Protein AF-A0A7S1MEN0-F1 (afdb_monomer_lite)

Structure (mmCIF, N/CA/C/O backbone):
data_AF-A0A7S1MEN0-F1
#
_entry.id   AF-A0A7S1MEN0-F1
#
loop_
_atom_site.group_PDB
_atom_site.id
_atom_site.type_symbol
_atom_site.label_atom_id
_atom_site.label_alt_id
_atom_site.label_comp_id
_atom_site.label_asym_id
_atom_site.label_entity_id
_atom_site.label_seq_id
_atom_site.pdbx_PDB_ins_code
_atom_site.Cartn_x
_atom_site.Cartn_y
_atom_site.Cartn_z
_atom_site.occupancy
_atom_site.B_iso_or_equiv
_atom_site.auth_seq_id
_atom_site.auth_comp_id
_atom_site.auth_asym_id
_atom_site.auth_atom_id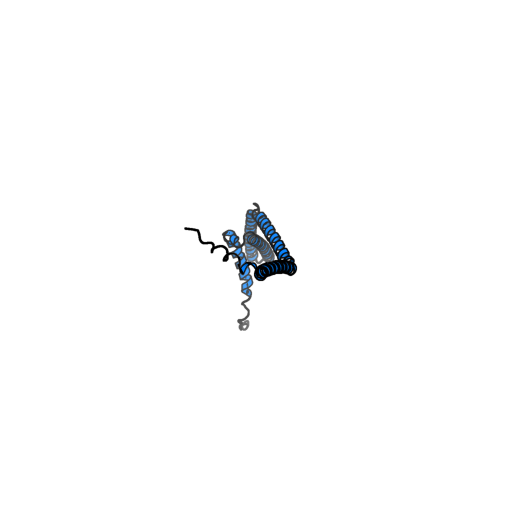
_atom_site.pdbx_PDB_model_num
ATOM 1 N N . VAL A 1 1 ? 89.364 -1.781 -84.993 1.00 54.41 1 VAL A N 1
ATOM 2 C CA . VAL A 1 1 ? 89.312 -2.650 -83.792 1.00 54.41 1 VAL A CA 1
ATOM 3 C C . VAL A 1 1 ? 88.007 -3.433 -83.855 1.00 54.41 1 VAL A C 1
ATOM 5 O O . VAL A 1 1 ? 86.978 -2.770 -83.907 1.00 54.41 1 VAL A O 1
ATOM 8 N N . PRO A 1 2 ? 88.000 -4.775 -83.974 1.00 53.44 2 PRO A N 1
ATOM 9 C CA . PRO A 1 2 ? 86.746 -5.523 -84.043 1.00 53.44 2 PRO A CA 1
ATOM 10 C C . PRO A 1 2 ? 86.155 -5.712 -82.631 1.00 53.44 2 PRO A C 1
ATOM 12 O O . PRO A 1 2 ? 86.925 -5.816 -81.672 1.00 53.44 2 PRO A O 1
ATOM 15 N N . PRO A 1 3 ? 84.820 -5.756 -82.469 1.00 59.66 3 PRO A N 1
ATOM 16 C CA . PRO A 1 3 ? 84.204 -6.007 -81.171 1.00 59.66 3 PRO A CA 1
ATOM 17 C C . PRO A 1 3 ? 84.256 -7.502 -80.802 1.00 59.66 3 PRO A C 1
ATOM 19 O O . PRO A 1 3 ? 83.999 -8.374 -81.635 1.00 59.66 3 PRO A O 1
ATOM 22 N N . ARG A 1 4 ? 84.617 -7.766 -79.536 1.00 57.66 4 ARG A N 1
ATOM 23 C CA . ARG A 1 4 ? 84.679 -9.087 -78.879 1.00 57.66 4 ARG A CA 1
ATOM 24 C C . ARG A 1 4 ? 83.305 -9.758 -78.824 1.00 57.66 4 ARG A C 1
ATOM 26 O O . ARG A 1 4 ? 82.300 -9.096 -78.581 1.00 57.66 4 ARG A O 1
ATOM 33 N N . ARG A 1 5 ? 83.295 -11.077 -79.018 1.00 59.34 5 ARG A N 1
ATOM 34 C CA . ARG A 1 5 ? 82.136 -11.946 -79.267 1.00 59.34 5 ARG A CA 1
ATOM 35 C C . ARG A 1 5 ? 81.978 -12.935 -78.102 1.00 59.34 5 ARG A C 1
ATOM 37 O O . ARG A 1 5 ? 81.877 -14.138 -78.313 1.00 59.34 5 ARG A O 1
ATOM 44 N N . ASP A 1 6 ? 82.012 -12.416 -76.873 1.00 59.91 6 ASP A N 1
ATOM 45 C CA . ASP A 1 6 ? 82.232 -13.241 -75.671 1.00 59.91 6 ASP A CA 1
ATOM 46 C C . ASP A 1 6 ? 81.042 -13.180 -74.685 1.00 59.91 6 ASP A C 1
ATOM 48 O O . ASP A 1 6 ? 81.043 -13.851 -73.657 1.00 59.91 6 ASP A O 1
ATOM 52 N N . SER A 1 7 ? 80.000 -12.391 -74.976 1.00 59.16 7 SER A N 1
ATOM 53 C CA . SER A 1 7 ? 78.890 -12.110 -74.049 1.00 59.16 7 SER A CA 1
ATOM 54 C C . SER A 1 7 ? 77.647 -12.999 -74.209 1.00 59.16 7 SER A C 1
ATOM 56 O O . SER A 1 7 ? 76.730 -12.892 -73.396 1.00 59.16 7 SER A O 1
ATOM 58 N N . GLU A 1 8 ? 77.594 -13.892 -75.204 1.00 58.34 8 GLU A N 1
ATOM 59 C CA . GLU A 1 8 ? 76.401 -14.726 -75.451 1.00 58.34 8 GLU A CA 1
ATOM 60 C C . GLU A 1 8 ? 76.443 -16.108 -74.783 1.00 58.34 8 GLU A C 1
ATOM 62 O O . GLU A 1 8 ? 75.394 -16.660 -74.462 1.00 58.34 8 GLU A O 1
ATOM 67 N N . LEU A 1 9 ? 77.625 -16.649 -74.470 1.00 58.12 9 LEU A N 1
ATOM 68 C CA . LEU A 1 9 ? 77.730 -17.995 -73.887 1.00 58.12 9 LEU A CA 1
ATOM 69 C C . LEU A 1 9 ? 77.331 -18.073 -72.404 1.00 58.12 9 LEU A C 1
ATOM 71 O O . LEU A 1 9 ? 76.999 -19.152 -71.923 1.00 58.12 9 LEU A O 1
ATOM 75 N N . HIS A 1 10 ? 77.285 -16.947 -71.686 1.00 56.03 10 HIS A N 1
ATOM 76 C CA . HIS A 1 10 ? 76.935 -16.929 -70.259 1.00 56.03 10 HIS A CA 1
ATOM 77 C C . HIS A 1 10 ? 75.431 -16.792 -69.965 1.00 56.03 10 HIS A C 1
ATOM 79 O O . HIS A 1 10 ? 75.038 -16.898 -68.807 1.00 56.03 10 HIS A O 1
ATOM 85 N N . ARG A 1 11 ? 74.579 -16.577 -70.982 1.00 58.41 11 ARG A N 1
ATOM 86 C CA . ARG A 1 11 ? 73.113 -16.483 -70.809 1.00 58.41 11 ARG A CA 1
ATOM 87 C C . ARG A 1 11 ? 72.365 -17.803 -70.997 1.00 58.41 11 ARG A C 1
ATOM 89 O O . ARG A 1 11 ? 71.154 -17.829 -70.821 1.00 58.41 11 ARG A O 1
ATOM 96 N N . MET A 1 12 ? 73.049 -18.883 -71.372 1.00 60.62 12 MET A N 1
ATOM 97 C CA . MET A 1 12 ? 72.378 -20.118 -71.797 1.00 60.62 12 MET A CA 1
ATOM 98 C C . MET A 1 12 ? 72.186 -21.156 -70.681 1.00 60.62 12 MET A C 1
ATOM 100 O O . MET A 1 12 ? 71.641 -22.225 -70.938 1.00 60.62 12 MET A O 1
ATOM 104 N N . TRP A 1 13 ? 72.608 -20.864 -69.448 1.00 67.75 13 TRP A N 1
ATOM 105 C CA . TRP A 1 13 ? 72.485 -21.801 -68.331 1.00 67.75 13 TRP A CA 1
ATOM 106 C C . TRP A 1 13 ? 71.988 -21.084 -67.072 1.00 67.75 13 TRP A C 1
ATOM 108 O O . TRP A 1 13 ? 72.780 -20.606 -66.264 1.00 67.75 13 TRP A O 1
ATOM 118 N N . ASP A 1 14 ? 70.662 -20.975 -66.942 1.00 67.88 14 ASP A N 1
ATOM 119 C CA . ASP A 1 14 ? 69.999 -20.572 -65.700 1.00 67.88 14 ASP A CA 1
ATOM 120 C C . ASP A 1 14 ? 69.463 -21.830 -64.987 1.00 67.88 14 ASP A C 1
ATOM 122 O O . ASP A 1 14 ? 68.431 -22.380 -65.389 1.00 67.88 14 ASP A O 1
ATOM 126 N N . PRO A 1 15 ? 70.163 -22.337 -63.956 1.00 60.25 15 PRO A N 1
ATOM 127 C CA . PRO A 1 15 ? 69.738 -23.526 -63.225 1.00 60.25 15 PRO A CA 1
ATOM 128 C C . PRO A 1 15 ? 68.428 -23.324 -62.438 1.00 60.25 15 PRO A C 1
ATOM 130 O O . PRO A 1 15 ? 67.831 -24.315 -62.018 1.00 60.25 15 PRO A O 1
ATOM 133 N N . ALA A 1 16 ? 67.937 -22.086 -62.270 1.00 58.94 16 ALA A N 1
ATOM 134 C CA . ALA A 1 16 ? 66.681 -21.803 -61.569 1.00 58.94 16 ALA A CA 1
ATOM 135 C C . ALA A 1 16 ? 65.425 -22.181 -62.379 1.00 58.94 16 ALA A C 1
ATOM 137 O O . ALA A 1 16 ? 64.358 -22.385 -61.802 1.00 58.94 16 ALA A O 1
ATOM 138 N N . ALA A 1 17 ? 65.535 -22.337 -63.702 1.00 60.19 17 ALA A N 1
ATOM 139 C CA . ALA A 1 17 ? 64.405 -22.712 -64.556 1.00 60.19 17 ALA A CA 1
ATOM 140 C C . ALA A 1 17 ? 64.062 -24.218 -64.516 1.00 60.19 17 ALA A C 1
ATOM 142 O O . ALA A 1 17 ? 63.012 -24.616 -65.018 1.00 60.19 17 ALA A O 1
ATOM 143 N N . LEU A 1 18 ? 64.928 -25.063 -63.936 1.00 57.56 18 LEU A N 1
ATOM 144 C CA . LEU A 1 18 ? 64.781 -26.525 -63.984 1.00 57.56 18 LEU A CA 1
ATOM 145 C C . LEU A 1 18 ? 64.077 -27.141 -62.760 1.00 57.56 18 LEU A C 1
ATOM 147 O O . LEU A 1 18 ? 63.757 -28.326 -62.791 1.00 57.56 18 LEU A O 1
ATOM 151 N N . PHE A 1 19 ? 63.779 -26.357 -61.715 1.00 61.09 19 PHE A N 1
ATOM 152 C CA . PHE A 1 19 ? 63.061 -26.837 -60.522 1.00 61.09 19 PHE A CA 1
ATOM 153 C C . PHE A 1 19 ? 61.849 -25.957 -60.144 1.00 61.09 19 PHE A C 1
ATOM 155 O O . PHE A 1 19 ? 61.834 -25.374 -59.061 1.00 61.09 19 PHE A O 1
ATOM 162 N N . PRO A 1 20 ? 60.795 -25.852 -60.982 1.00 57.91 20 PRO A N 1
ATOM 163 C CA . PRO A 1 20 ? 59.634 -25.006 -60.688 1.00 57.91 20 PRO A CA 1
ATOM 164 C C . PRO A 1 20 ? 58.584 -25.667 -59.772 1.00 57.91 20 PRO A C 1
ATOM 166 O O . PRO A 1 20 ? 57.564 -25.046 -59.485 1.00 57.91 20 PRO A O 1
ATOM 169 N N . SER A 1 21 ? 58.759 -26.926 -59.351 1.00 65.50 21 SER A N 1
ATOM 170 C CA . SER A 1 21 ? 57.643 -27.723 -58.813 1.00 65.50 21 SER A CA 1
ATOM 171 C C . SER A 1 21 ? 57.499 -27.716 -57.288 1.00 65.50 21 SER A C 1
ATOM 173 O O . SER A 1 21 ? 56.383 -27.796 -56.792 1.00 65.50 21 SER A O 1
ATOM 175 N N . GLU A 1 22 ? 58.573 -27.576 -56.509 1.00 68.75 22 GLU A N 1
ATOM 176 C CA . GLU A 1 22 ? 58.479 -27.845 -55.062 1.00 68.75 22 GLU A CA 1
ATOM 177 C C . GLU A 1 22 ? 57.896 -26.674 -54.244 1.00 68.75 22 GLU A C 1
ATOM 179 O O . GLU A 1 22 ? 57.209 -26.873 -53.241 1.00 68.75 22 GLU A O 1
ATOM 184 N N . GLU A 1 23 ? 58.130 -25.427 -54.659 1.00 73.06 23 GLU A N 1
ATOM 185 C CA . GLU A 1 23 ? 57.538 -24.261 -53.987 1.00 73.06 23 GLU A CA 1
ATOM 186 C C . GLU A 1 23 ? 56.081 -24.032 -54.381 1.00 73.06 23 GLU A C 1
ATOM 188 O O . GLU A 1 23 ? 55.264 -23.723 -53.509 1.00 73.06 23 GLU A O 1
ATOM 193 N N . ALA A 1 24 ? 55.734 -24.255 -55.651 1.00 72.31 24 ALA A N 1
ATOM 194 C CA . ALA A 1 24 ? 54.357 -24.166 -56.125 1.00 72.31 24 ALA A CA 1
ATOM 195 C C . ALA A 1 24 ? 53.446 -25.149 -55.370 1.00 72.31 24 ALA A C 1
ATOM 197 O O . ALA A 1 24 ? 52.395 -24.749 -54.860 1.00 72.31 24 ALA A O 1
ATOM 198 N N . ASP A 1 25 ? 53.901 -26.389 -55.178 1.00 78.25 25 ASP A N 1
ATOM 199 C CA . ASP A 1 25 ? 53.148 -27.417 -54.457 1.00 78.25 25 ASP A CA 1
ATOM 200 C C . ASP A 1 25 ? 52.941 -27.058 -52.975 1.00 78.25 25 ASP A C 1
ATOM 202 O O . ASP A 1 25 ? 51.854 -27.251 -52.422 1.00 78.25 25 ASP A O 1
ATOM 206 N N . ARG A 1 26 ? 53.934 -26.431 -52.323 1.00 79.50 26 ARG A N 1
ATOM 207 C CA . ARG A 1 26 ? 53.804 -25.964 -50.928 1.00 79.50 26 ARG A CA 1
ATOM 208 C C . ARG A 1 26 ? 52.775 -24.844 -50.770 1.00 79.50 26 ARG A C 1
ATOM 210 O O . ARG A 1 26 ? 52.094 -24.789 -49.742 1.00 79.50 26 ARG A O 1
ATOM 217 N N . HIS A 1 27 ? 52.639 -23.960 -51.756 1.00 80.12 27 HIS A N 1
ATOM 218 C CA . HIS A 1 27 ? 51.627 -22.902 -51.730 1.00 80.12 27 HIS A CA 1
ATOM 219 C C . HIS A 1 27 ? 50.211 -23.449 -51.932 1.00 80.12 27 HIS A C 1
ATOM 221 O O . HIS A 1 27 ? 49.291 -23.018 -51.231 1.00 80.12 27 HIS A O 1
ATOM 227 N N . VAL A 1 28 ? 50.045 -24.435 -52.817 1.00 81.88 28 VAL A N 1
ATOM 228 C CA . VAL A 1 28 ? 48.758 -25.111 -53.036 1.00 81.88 28 VAL A CA 1
ATOM 229 C C . VAL A 1 28 ? 48.322 -25.862 -51.774 1.00 81.88 28 VAL A C 1
ATOM 231 O O . VAL A 1 28 ? 47.207 -25.656 -51.295 1.00 81.88 28 VAL A O 1
ATOM 234 N N . LEU A 1 29 ? 49.231 -26.622 -51.152 1.00 83.12 29 LEU A N 1
ATOM 235 C CA . LEU A 1 29 ? 48.959 -27.356 -49.910 1.00 83.12 29 LEU A CA 1
ATOM 236 C C . LEU A 1 29 ? 48.569 -26.439 -48.741 1.00 83.12 29 LEU A C 1
ATOM 238 O O . LEU A 1 29 ? 47.669 -26.765 -47.961 1.00 83.12 29 LEU A O 1
ATOM 242 N N . ARG A 1 30 ? 49.206 -25.266 -48.614 1.00 85.56 30 ARG A N 1
ATOM 243 C CA . ARG A 1 30 ? 48.831 -24.274 -47.591 1.00 85.56 30 ARG A CA 1
ATOM 244 C C . ARG A 1 30 ? 47.438 -23.700 -47.838 1.00 85.56 30 ARG A C 1
ATOM 246 O O . ARG A 1 30 ? 46.634 -23.658 -46.910 1.00 85.56 30 ARG A O 1
ATOM 253 N N . ALA A 1 31 ? 47.131 -23.327 -49.081 1.00 83.31 31 ALA A N 1
ATOM 254 C CA . ALA A 1 31 ? 45.822 -22.783 -49.436 1.00 83.31 31 ALA A CA 1
ATOM 255 C C . ALA A 1 31 ? 44.683 -23.791 -49.190 1.00 83.31 31 ALA A C 1
ATOM 257 O O . ALA A 1 31 ? 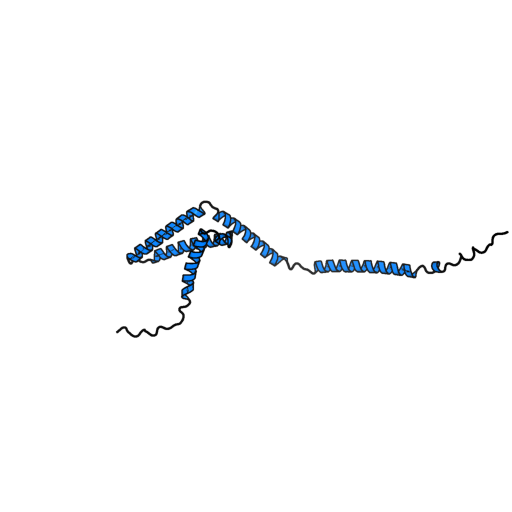43.594 -23.412 -48.754 1.00 83.31 31 ALA A O 1
ATOM 258 N N . GLU A 1 32 ? 44.929 -25.079 -49.430 1.00 85.25 32 GLU A N 1
ATOM 259 C CA . GLU A 1 32 ? 43.951 -26.142 -49.192 1.00 85.25 32 GLU A CA 1
ATOM 260 C C . GLU A 1 32 ? 43.754 -26.429 -47.695 1.00 85.25 32 GLU A C 1
ATOM 262 O O . GLU A 1 32 ? 42.620 -26.552 -47.224 1.00 85.25 32 GLU A O 1
ATOM 267 N N . THR A 1 33 ? 44.838 -26.403 -46.914 1.00 88.31 33 THR A N 1
ATOM 268 C CA . THR A 1 33 ? 44.785 -26.542 -45.448 1.00 88.31 33 THR A CA 1
ATOM 269 C C . THR A 1 33 ? 43.962 -25.419 -44.803 1.00 88.31 33 THR A C 1
ATOM 271 O O . THR A 1 33 ? 43.152 -25.674 -43.908 1.00 88.31 33 THR A O 1
ATOM 274 N N . ASP A 1 34 ? 44.112 -24.180 -45.278 1.00 87.62 34 ASP A N 1
ATOM 275 C CA . ASP A 1 34 ? 43.359 -23.036 -44.756 1.00 87.62 34 ASP A CA 1
ATOM 276 C C . ASP A 1 34 ? 41.869 -23.098 -45.123 1.00 87.62 34 ASP A C 1
ATOM 278 O O . ASP A 1 34 ? 41.010 -22.781 -44.293 1.00 87.62 34 ASP A O 1
ATOM 282 N N . ARG A 1 35 ? 41.532 -23.589 -46.325 1.00 86.38 35 ARG A N 1
ATOM 283 C CA . ARG A 1 35 ? 40.133 -23.842 -46.713 1.00 86.38 35 ARG A CA 1
ATOM 284 C C . ARG A 1 35 ? 39.467 -24.861 -45.790 1.00 86.38 35 ARG A C 1
ATOM 286 O O . ARG A 1 35 ? 38.352 -24.617 -45.327 1.00 86.38 35 ARG A O 1
ATOM 293 N N . LEU A 1 36 ? 40.157 -25.955 -45.468 1.00 86.62 36 LEU A N 1
ATOM 294 C CA . LEU A 1 36 ? 39.629 -26.984 -44.569 1.00 86.62 36 LEU A CA 1
ATOM 295 C C . LEU A 1 36 ? 39.427 -26.450 -43.147 1.00 86.62 36 LEU A C 1
ATOM 297 O O . LEU A 1 36 ? 38.363 -26.653 -42.557 1.00 86.62 36 LEU A O 1
ATOM 301 N N . ARG A 1 37 ? 40.385 -25.678 -42.620 1.00 86.56 37 ARG A N 1
ATOM 302 C CA . ARG A 1 37 ? 40.252 -25.041 -41.298 1.00 86.56 37 ARG A CA 1
ATOM 303 C C . ARG A 1 37 ? 39.034 -24.124 -41.214 1.00 86.56 37 ARG A C 1
ATOM 305 O O . ARG A 1 37 ? 38.311 -24.167 -40.221 1.00 86.56 37 ARG A O 1
ATOM 312 N N . MET A 1 38 ? 38.749 -23.357 -42.265 1.00 87.38 38 MET A N 1
ATOM 313 C CA . MET A 1 38 ? 37.571 -22.483 -42.302 1.00 87.38 38 MET A CA 1
ATOM 314 C C . MET A 1 38 ? 36.253 -23.269 -42.308 1.00 87.38 38 MET A C 1
ATOM 316 O O . MET A 1 38 ? 35.298 -22.856 -41.648 1.00 87.38 38 MET A O 1
ATOM 320 N N . THR A 1 39 ? 36.197 -24.419 -42.990 1.00 88.62 39 THR A N 1
ATOM 321 C CA . THR A 1 39 ? 35.004 -25.287 -42.979 1.00 88.62 39 THR A CA 1
ATOM 322 C C . THR A 1 39 ? 34.786 -25.997 -41.642 1.00 88.62 39 THR A C 1
ATOM 324 O O . THR A 1 39 ? 33.649 -26.147 -41.196 1.00 88.62 39 THR A O 1
ATOM 327 N N . ILE A 1 40 ? 35.861 -26.379 -40.950 1.00 88.00 40 ILE A N 1
ATOM 328 C CA . ILE A 1 40 ? 35.764 -26.997 -39.621 1.00 88.00 40 ILE A CA 1
ATOM 329 C C . ILE A 1 40 ? 35.258 -25.968 -38.601 1.00 88.00 40 ILE A C 1
ATOM 331 O O . ILE A 1 40 ? 34.320 -26.234 -37.858 1.00 88.00 40 ILE A O 1
ATOM 335 N N . ILE A 1 41 ? 35.785 -24.742 -38.632 1.00 87.19 41 ILE A N 1
ATOM 336 C CA . ILE A 1 41 ? 35.343 -23.677 -37.721 1.00 87.19 41 ILE A CA 1
ATOM 337 C C . ILE A 1 41 ? 33.877 -23.289 -37.975 1.00 87.19 41 ILE A C 1
ATOM 339 O O . ILE A 1 41 ? 33.144 -22.993 -37.030 1.00 87.19 41 ILE A O 1
ATOM 343 N N . SER A 1 42 ? 33.420 -23.271 -39.232 1.00 89.19 42 SER A N 1
ATOM 344 C CA . SER A 1 42 ? 32.018 -22.950 -39.528 1.00 89.19 42 SER A CA 1
ATOM 345 C C . SER A 1 42 ? 31.069 -24.046 -39.040 1.00 89.19 42 SER A C 1
ATOM 347 O O . SER A 1 42 ? 30.036 -23.734 -38.446 1.00 89.19 42 SER A O 1
ATOM 349 N N . THR A 1 43 ? 31.442 -25.315 -39.217 1.00 86.81 43 THR A N 1
ATOM 350 C CA . THR A 1 43 ? 30.644 -26.455 -38.749 1.00 86.81 43 THR A CA 1
ATOM 351 C C . THR A 1 43 ? 30.610 -26.546 -37.228 1.00 86.81 43 THR A C 1
ATOM 353 O O . THR A 1 43 ? 29.532 -26.767 -36.682 1.00 86.81 43 THR A O 1
ATOM 356 N N . GLU A 1 44 ? 31.712 -26.261 -36.528 1.00 84.81 44 GLU A N 1
ATOM 357 C CA . GLU A 1 44 ? 31.717 -26.181 -35.062 1.00 84.81 44 GLU A CA 1
ATOM 358 C C . GLU A 1 44 ? 30.808 -25.074 -34.530 1.00 84.81 44 GLU A C 1
ATOM 360 O O . GLU A 1 44 ? 30.074 -25.301 -33.573 1.00 84.81 44 GLU A O 1
ATOM 365 N N . ARG A 1 45 ? 30.784 -23.891 -35.158 1.00 83.69 45 ARG A N 1
ATOM 366 C CA . ARG A 1 45 ? 29.868 -22.813 -34.741 1.00 83.69 45 ARG A CA 1
ATOM 367 C C . ARG A 1 45 ? 28.405 -23.193 -34.942 1.00 83.69 45 ARG A C 1
ATOM 369 O O . ARG A 1 45 ? 27.573 -22.876 -34.095 1.00 83.69 45 ARG A O 1
ATOM 376 N N . VAL A 1 46 ? 28.085 -23.877 -36.041 1.00 84.19 46 VAL A N 1
ATOM 377 C CA . VAL A 1 46 ? 26.725 -24.375 -36.292 1.00 84.19 46 VAL A CA 1
ATOM 378 C C . VAL A 1 46 ? 26.367 -25.461 -35.280 1.00 84.19 46 VAL A C 1
ATOM 380 O O . VAL A 1 46 ? 25.288 -25.406 -34.698 1.00 84.19 46 VAL A O 1
ATOM 383 N N . LEU A 1 47 ? 27.279 -26.390 -34.988 1.00 81.94 47 LEU A N 1
ATOM 384 C CA . LEU A 1 47 ? 27.079 -27.414 -33.963 1.00 81.94 47 LEU A CA 1
ATOM 385 C C . LEU A 1 47 ? 26.913 -26.809 -32.571 1.00 81.94 47 LEU A C 1
ATOM 387 O O . LEU A 1 47 ? 25.981 -27.186 -31.882 1.00 81.94 47 LEU A O 1
ATOM 391 N N . GLN A 1 48 ? 27.719 -25.823 -32.178 1.00 81.88 48 GLN A N 1
ATOM 392 C CA . GLN A 1 48 ? 27.549 -25.100 -30.911 1.00 81.88 48 GLN A CA 1
ATOM 393 C C . GLN A 1 48 ? 26.223 -24.332 -30.862 1.00 81.88 48 GLN A C 1
ATOM 395 O O . GLN A 1 48 ? 25.580 -24.274 -29.815 1.00 81.88 48 GLN A O 1
ATOM 400 N N . SER A 1 49 ? 25.772 -23.776 -31.990 1.00 77.81 49 SER A N 1
ATOM 401 C CA . SER A 1 49 ? 24.464 -23.122 -32.081 1.00 77.81 49 SER A CA 1
ATOM 402 C C . SER A 1 49 ? 23.300 -24.113 -31.988 1.00 77.81 49 SER A C 1
ATOM 404 O O . SER A 1 49 ? 22.250 -23.744 -31.471 1.00 77.81 49 SER A O 1
ATOM 406 N N . LEU A 1 50 ? 23.462 -25.346 -32.480 1.00 78.12 50 LEU A N 1
ATOM 407 C CA . LEU A 1 50 ? 22.458 -26.412 -32.378 1.00 78.12 50 LEU A CA 1
ATOM 408 C C . LEU A 1 50 ? 22.502 -27.127 -31.016 1.00 78.12 50 LEU A C 1
ATOM 410 O O . LEU A 1 50 ? 21.467 -27.551 -30.511 1.00 78.12 50 LEU A O 1
ATOM 414 N N . MET A 1 51 ? 23.686 -27.235 -30.408 1.00 77.31 51 MET A N 1
ATOM 415 C CA . MET A 1 51 ? 23.945 -27.879 -29.114 1.00 77.31 51 MET A CA 1
ATOM 416 C C . MET A 1 51 ? 23.763 -26.955 -27.909 1.00 77.31 51 MET A C 1
ATOM 418 O O . MET A 1 51 ? 23.919 -27.410 -26.779 1.00 77.31 51 MET A O 1
ATOM 422 N N . ASN A 1 52 ? 23.376 -25.698 -28.119 1.00 68.00 52 ASN A N 1
ATOM 423 C CA . ASN A 1 52 ? 22.793 -24.860 -27.077 1.00 68.00 52 ASN A CA 1
ATOM 424 C C . ASN A 1 52 ? 21.261 -24.899 -27.202 1.00 68.00 52 ASN A C 1
ATOM 426 O O . ASN A 1 52 ? 20.657 -23.920 -27.656 1.00 68.00 52 ASN A O 1
ATOM 430 N N . PRO A 1 53 ? 20.592 -26.014 -26.843 1.00 59.03 53 PRO A N 1
ATOM 431 C CA . PRO A 1 53 ? 19.148 -26.047 -26.839 1.00 59.03 53 PRO A CA 1
ATOM 432 C C . PRO A 1 53 ? 18.685 -25.129 -25.713 1.00 59.03 53 PRO A C 1
ATOM 434 O O . PRO A 1 53 ? 18.840 -25.458 -24.550 1.00 59.03 53 PRO A O 1
ATOM 437 N N . VAL A 1 54 ? 18.174 -23.949 -26.064 1.00 60.75 54 VAL A N 1
ATOM 438 C CA . VAL A 1 54 ? 16.889 -23.413 -25.579 1.00 60.75 54 VAL A CA 1
ATOM 439 C C . VAL A 1 54 ? 16.535 -23.793 -24.121 1.00 60.75 54 VAL A C 1
ATOM 441 O O . VAL A 1 54 ? 15.432 -24.225 -23.813 1.00 60.75 54 VAL A O 1
ATOM 444 N N . SER A 1 55 ? 17.459 -23.593 -23.182 1.00 56.16 55 SER A N 1
ATOM 445 C CA . SER A 1 55 ? 17.181 -23.670 -21.738 1.00 56.16 55 SER A CA 1
ATOM 446 C C . SER A 1 55 ? 16.591 -22.358 -21.211 1.00 56.16 55 SER A C 1
ATOM 448 O O . SER A 1 55 ? 16.202 -22.261 -20.052 1.00 56.16 55 SER A O 1
ATOM 450 N N . THR A 1 56 ? 16.529 -21.328 -22.056 1.00 56.41 56 THR A N 1
ATOM 451 C CA . THR A 1 56 ? 16.149 -19.956 -21.700 1.00 56.41 56 THR A CA 1
ATOM 452 C C . THR A 1 56 ? 14.660 -19.653 -21.840 1.00 56.41 56 THR A C 1
ATOM 454 O O . THR A 1 56 ? 14.238 -18.569 -21.471 1.00 56.41 56 THR A O 1
ATOM 457 N N . THR A 1 57 ? 13.814 -20.550 -22.346 1.00 61.09 57 THR A N 1
ATOM 458 C CA . THR A 1 57 ? 12.422 -20.174 -22.657 1.00 61.09 57 THR A CA 1
ATOM 459 C C . THR A 1 57 ? 11.489 -20.188 -21.448 1.00 61.09 57 THR A C 1
ATOM 461 O O . THR A 1 57 ? 10.697 -19.263 -21.299 1.00 61.09 57 THR A O 1
ATOM 464 N N . ASN A 1 58 ? 11.577 -21.153 -20.533 1.00 60.38 58 ASN A N 1
ATOM 465 C CA . ASN A 1 58 ? 10.530 -21.285 -19.507 1.00 60.38 58 ASN A CA 1
ATOM 466 C C . ASN A 1 58 ? 10.669 -20.306 -18.324 1.00 60.38 58 ASN A C 1
ATOM 468 O O . ASN A 1 58 ? 9.664 -19.747 -17.880 1.00 60.38 58 ASN A O 1
ATOM 472 N N . SER A 1 59 ? 11.884 -20.033 -17.837 1.00 67.19 59 SER A N 1
ATOM 473 C CA . SER A 1 59 ? 12.106 -19.053 -16.758 1.00 67.19 59 SER A CA 1
ATOM 474 C C . SER A 1 59 ? 11.948 -17.606 -17.244 1.00 67.19 59 SER A C 1
ATOM 476 O O . SER A 1 59 ? 11.335 -16.791 -16.548 1.00 67.19 59 SER A O 1
ATOM 478 N N . ASP A 1 60 ? 12.399 -17.293 -18.466 1.00 68.81 60 ASP A N 1
ATOM 479 C CA . ASP A 1 60 ? 12.269 -15.943 -19.027 1.00 68.81 60 ASP A CA 1
ATOM 480 C C . ASP A 1 60 ? 10.826 -15.596 -19.407 1.00 68.81 60 ASP A C 1
ATOM 482 O O . ASP A 1 60 ? 10.412 -14.445 -19.244 1.00 68.81 60 ASP A O 1
ATOM 486 N N . ILE A 1 61 ? 10.030 -16.554 -19.899 1.00 72.44 61 ILE A N 1
ATOM 487 C CA . ILE A 1 61 ? 8.623 -16.294 -20.245 1.00 72.44 61 ILE A CA 1
ATOM 488 C C . ILE A 1 61 ? 7.805 -16.004 -18.979 1.00 72.44 61 ILE A C 1
ATOM 490 O O . ILE A 1 61 ? 7.083 -15.002 -18.950 1.00 72.44 61 ILE A O 1
ATOM 494 N N . SER A 1 62 ? 7.971 -16.798 -17.913 1.00 75.25 62 SER A N 1
ATOM 495 C CA . SER A 1 62 ? 7.307 -16.548 -16.623 1.00 75.25 62 SER A CA 1
ATOM 496 C C . SER A 1 62 ? 7.722 -15.208 -16.012 1.00 75.25 62 SER A C 1
ATOM 498 O O . SER A 1 62 ? 6.861 -14.428 -15.597 1.00 75.25 62 SER A O 1
ATOM 500 N N . GLY A 1 63 ? 9.018 -14.876 -16.037 1.00 74.56 63 GLY A N 1
ATOM 501 C CA . GLY A 1 63 ? 9.514 -13.586 -15.551 1.00 74.56 63 GLY A CA 1
ATOM 502 C C . GLY A 1 63 ? 8.937 -12.398 -16.329 1.00 74.56 63 GLY A C 1
ATOM 503 O O . GLY A 1 63 ? 8.491 -11.411 -15.739 1.00 74.56 63 GLY A O 1
ATOM 504 N N . ARG A 1 64 ? 8.859 -12.497 -17.662 1.00 77.62 64 ARG A N 1
ATOM 505 C CA . ARG A 1 64 ? 8.280 -11.446 -18.518 1.00 77.62 64 ARG A CA 1
ATOM 506 C C . ARG A 1 64 ? 6.771 -11.290 -18.317 1.00 77.62 64 ARG A C 1
ATOM 508 O O . ARG A 1 64 ? 6.278 -10.162 -18.375 1.00 77.62 64 ARG A O 1
ATOM 515 N N . MET A 1 65 ? 6.036 -12.377 -18.072 1.00 75.62 65 MET A N 1
ATOM 516 C CA . MET A 1 65 ? 4.599 -12.317 -17.779 1.00 75.62 65 MET A CA 1
ATOM 517 C C . MET A 1 65 ? 4.316 -11.699 -16.407 1.00 75.62 65 MET A C 1
ATOM 519 O O . MET A 1 65 ? 3.514 -10.766 -16.326 1.00 75.62 65 MET A O 1
ATOM 523 N N . ALA A 1 66 ? 5.026 -12.126 -15.358 1.00 76.50 66 ALA A N 1
ATOM 524 C CA . ALA A 1 66 ? 4.895 -11.553 -14.018 1.00 76.50 66 ALA A CA 1
ATOM 525 C C . ALA A 1 66 ? 5.170 -10.039 -14.019 1.00 76.50 66 ALA A C 1
ATOM 527 O O . ALA A 1 66 ? 4.410 -9.257 -13.445 1.00 76.50 66 ALA A O 1
ATOM 528 N N . ASN A 1 67 ? 6.193 -9.600 -14.758 1.00 80.81 67 ASN A N 1
ATOM 529 C CA . ASN A 1 67 ? 6.560 -8.188 -14.846 1.00 80.81 67 ASN A CA 1
ATOM 530 C C . ASN A 1 67 ? 5.500 -7.345 -15.591 1.00 80.81 67 ASN A C 1
ATOM 532 O O . ASN A 1 67 ? 5.219 -6.204 -15.223 1.00 80.81 67 ASN A O 1
ATOM 536 N N . ARG A 1 68 ? 4.832 -7.912 -16.608 1.00 78.94 68 ARG A N 1
ATOM 537 C CA . ARG A 1 68 ? 3.709 -7.248 -17.300 1.00 78.94 68 ARG A CA 1
ATOM 538 C C . ARG A 1 68 ? 2.484 -7.094 -16.401 1.00 78.94 68 ARG A C 1
ATOM 540 O O . ARG A 1 68 ? 1.848 -6.040 -16.443 1.00 78.94 68 ARG A O 1
ATOM 547 N N . ILE A 1 69 ? 2.165 -8.114 -15.604 1.00 80.25 69 ILE A N 1
ATOM 548 C CA . ILE A 1 69 ? 1.043 -8.079 -14.656 1.00 80.25 69 ILE A CA 1
ATOM 549 C C . ILE A 1 69 ? 1.324 -7.039 -13.567 1.00 80.25 69 ILE A C 1
ATOM 551 O O . ILE A 1 69 ? 0.505 -6.143 -13.381 1.00 80.25 69 ILE A O 1
ATOM 555 N N . TYR A 1 70 ? 2.516 -7.074 -12.959 1.00 78.31 70 TYR A N 1
ATOM 556 C CA . TYR A 1 70 ? 2.957 -6.105 -11.950 1.00 78.31 70 TYR A CA 1
ATOM 557 C C . TYR A 1 70 ? 2.930 -4.658 -12.464 1.00 78.31 70 TYR A C 1
ATOM 559 O O . TYR A 1 70 ? 2.513 -3.731 -11.772 1.00 78.31 70 TYR A O 1
ATOM 567 N N . ARG A 1 71 ? 3.341 -4.431 -13.717 1.00 80.31 71 ARG A N 1
ATOM 568 C CA . ARG A 1 71 ? 3.314 -3.086 -14.304 1.00 80.31 71 ARG A CA 1
ATOM 569 C C . ARG A 1 71 ? 1.888 -2.589 -14.537 1.00 80.31 71 ARG A C 1
ATOM 571 O O . ARG A 1 71 ? 1.620 -1.415 -14.299 1.00 80.31 71 ARG A O 1
ATOM 578 N N . ARG A 1 72 ? 0.975 -3.455 -14.992 1.00 79.44 72 ARG A N 1
ATOM 579 C CA . ARG A 1 72 ? -0.433 -3.092 -15.226 1.00 79.44 72 ARG A CA 1
ATOM 580 C C . ARG A 1 72 ? -1.179 -2.823 -13.923 1.00 79.44 72 ARG A C 1
ATOM 582 O O . ARG A 1 72 ? -1.838 -1.792 -13.830 1.00 79.44 72 ARG A O 1
ATOM 589 N N . SER A 1 73 ? -1.035 -3.686 -12.919 1.00 80.69 73 SER A N 1
ATOM 590 C CA . SER A 1 73 ? -1.661 -3.490 -11.605 1.00 80.69 73 SER A CA 1
ATOM 591 C C . SER A 1 73 ? -1.211 -2.182 -10.952 1.00 80.69 73 SER A C 1
ATOM 593 O O . SER A 1 73 ? -2.039 -1.463 -10.404 1.00 80.69 73 SER A O 1
ATOM 595 N N . ARG A 1 74 ? 0.070 -1.804 -11.077 1.00 81.81 74 ARG A N 1
ATOM 596 C CA . ARG A 1 74 ? 0.570 -0.515 -10.569 1.00 81.81 74 ARG A CA 1
ATOM 597 C C . ARG A 1 74 ? -0.040 0.697 -11.263 1.00 81.81 74 ARG A C 1
ATOM 599 O O . ARG A 1 74 ? -0.276 1.707 -10.608 1.00 81.81 74 ARG A O 1
ATOM 606 N N . VAL A 1 75 ? -0.275 0.623 -12.572 1.00 83.56 75 VAL A N 1
ATOM 607 C CA . VAL A 1 75 ? -0.923 1.718 -13.312 1.00 83.56 75 VAL A CA 1
ATOM 608 C C . VAL A 1 75 ? -2.371 1.872 -12.859 1.00 83.56 75 VAL A C 1
ATOM 610 O O . VAL A 1 75 ? -2.779 2.982 -12.546 1.00 83.56 75 VAL A O 1
ATOM 613 N N . VAL A 1 76 ? -3.107 0.765 -12.732 1.00 83.19 76 VAL A N 1
ATOM 614 C CA . VAL A 1 76 ? -4.492 0.784 -12.235 1.00 83.19 76 VAL A CA 1
ATOM 615 C C . VAL A 1 76 ? -4.555 1.315 -10.802 1.00 83.19 76 VAL A C 1
ATOM 617 O O . VAL A 1 76 ? -5.372 2.186 -10.522 1.00 83.19 76 VAL A O 1
ATOM 620 N N . ALA A 1 77 ? -3.659 0.870 -9.915 1.00 83.44 77 ALA A N 1
ATOM 621 C CA . ALA A 1 77 ? -3.575 1.374 -8.545 1.00 83.44 77 ALA A CA 1
ATOM 622 C C . ALA A 1 77 ? -3.358 2.895 -8.508 1.00 83.44 77 ALA A C 1
ATOM 624 O O . ALA A 1 77 ? -4.044 3.593 -7.769 1.00 83.44 77 ALA A O 1
ATOM 625 N N . LYS A 1 78 ? -2.471 3.431 -9.358 1.00 83.00 78 LYS A N 1
ATOM 626 C CA . LYS A 1 78 ? -2.289 4.885 -9.487 1.00 83.00 78 LYS A CA 1
ATOM 627 C C . LYS A 1 78 ? -3.547 5.591 -9.975 1.00 83.00 78 LYS A C 1
ATOM 629 O O . LYS A 1 78 ? -3.877 6.639 -9.441 1.00 83.00 78 LYS A O 1
ATOM 634 N N . THR A 1 79 ? -4.252 5.027 -10.952 1.00 85.31 79 THR A N 1
ATOM 635 C CA . THR A 1 79 ? -5.507 5.606 -11.448 1.00 85.31 79 THR A CA 1
ATOM 636 C C . THR A 1 79 ? -6.584 5.640 -10.364 1.00 85.31 79 THR A C 1
ATOM 638 O O . THR A 1 79 ? -7.293 6.633 -10.255 1.00 85.31 79 THR A O 1
ATOM 641 N N . VAL A 1 80 ? -6.682 4.593 -9.537 1.00 84.06 80 VAL A N 1
ATOM 642 C CA . VAL A 1 80 ? -7.614 4.551 -8.399 1.00 84.06 80 VAL A CA 1
ATOM 643 C C . VAL A 1 80 ? -7.236 5.590 -7.340 1.00 84.06 80 VAL A C 1
ATOM 645 O O . VAL A 1 80 ? -8.103 6.322 -6.879 1.00 84.06 80 VAL A O 1
ATOM 648 N N . LEU A 1 81 ? -5.949 5.707 -7.001 1.00 83.19 81 LEU A N 1
ATOM 649 C CA . LEU A 1 81 ? -5.462 6.678 -6.012 1.00 83.19 81 LEU A CA 1
ATOM 650 C C . LEU A 1 81 ? -5.594 8.134 -6.476 1.00 83.19 81 LEU A C 1
ATOM 652 O O . LEU A 1 81 ? -5.782 9.019 -5.653 1.00 83.19 81 LEU A O 1
ATOM 656 N N . GLN A 1 82 ? -5.506 8.385 -7.784 1.00 84.50 82 GLN A N 1
ATOM 657 C CA . GLN A 1 82 ? -5.696 9.710 -8.383 1.00 84.50 82 GLN A CA 1
ATOM 658 C C . GLN A 1 82 ? -7.172 10.065 -8.607 1.00 84.50 82 GLN A C 1
ATOM 660 O O . GLN A 1 82 ? -7.471 11.128 -9.154 1.00 84.50 82 GLN A O 1
ATOM 665 N N . ALA A 1 83 ? -8.109 9.192 -8.227 1.00 85.81 83 ALA A N 1
ATOM 666 C CA . ALA A 1 83 ? -9.522 9.512 -8.324 1.00 85.81 83 ALA A CA 1
ATOM 667 C C . ALA A 1 83 ? -9.854 10.679 -7.381 1.00 85.81 83 ALA A C 1
ATOM 669 O O . ALA A 1 83 ? -9.573 10.623 -6.187 1.00 85.81 83 ALA A O 1
ATOM 670 N N . ALA A 1 84 ? -10.524 11.710 -7.902 1.00 81.19 84 ALA A N 1
ATOM 671 C CA . ALA A 1 84 ? -10.876 12.921 -7.149 1.00 81.19 84 ALA A CA 1
ATOM 672 C C . ALA A 1 84 ? -11.742 12.659 -5.898 1.00 81.19 84 ALA A C 1
ATOM 674 O O . ALA A 1 84 ? -11.835 13.498 -5.009 1.00 81.19 84 ALA A O 1
ATOM 675 N N . TYR A 1 85 ? -12.379 11.491 -5.828 1.00 81.75 85 TYR A N 1
ATOM 676 C CA . TYR A 1 85 ? -13.216 11.073 -4.704 1.00 81.75 85 TYR A CA 1
ATOM 677 C C . TYR A 1 85 ? -12.440 10.359 -3.597 1.00 81.75 85 TYR A C 1
ATOM 679 O O . TYR A 1 85 ? -12.986 10.152 -2.518 1.00 81.75 85 TYR A O 1
ATOM 687 N N . PHE A 1 86 ? -11.185 9.984 -3.848 1.00 80.50 86 PHE A N 1
ATOM 688 C CA . PHE A 1 86 ? -10.403 9.183 -2.918 1.00 80.50 86 PHE A CA 1
ATOM 689 C C . PHE A 1 86 ? -9.994 9.986 -1.677 1.00 80.50 86 PHE A C 1
ATOM 691 O O . PHE A 1 86 ? -10.235 9.551 -0.555 1.00 80.50 86 PHE A O 1
ATOM 698 N N . GLU A 1 87 ? -9.472 11.201 -1.859 1.00 81.69 87 GLU A N 1
ATOM 699 C CA . GLU A 1 87 ? -9.058 12.062 -0.741 1.00 81.69 87 GLU A CA 1
ATOM 700 C C . GLU A 1 87 ? -10.237 12.472 0.172 1.00 81.69 87 GLU A C 1
ATOM 702 O O . GLU A 1 87 ? -10.120 12.314 1.391 1.00 81.69 87 GLU A O 1
ATOM 707 N N . PRO A 1 88 ? -11.407 12.911 -0.350 1.00 86.31 88 PRO A N 1
ATOM 708 C CA . PRO A 1 88 ? -12.565 13.201 0.497 1.00 86.31 88 PRO A CA 1
ATOM 709 C C . PRO A 1 88 ? -13.121 11.967 1.214 1.00 86.31 88 PRO A C 1
ATOM 711 O O . PRO A 1 88 ? -13.558 12.078 2.359 1.00 86.31 88 PRO A O 1
ATOM 714 N N . ALA A 1 89 ? -13.102 10.792 0.569 1.00 86.94 89 ALA A N 1
ATOM 715 C CA . ALA A 1 89 ? -13.569 9.553 1.188 1.00 86.94 89 ALA A CA 1
ATOM 716 C C . ALA A 1 89 ? -12.751 9.217 2.439 1.00 86.94 89 ALA A C 1
ATOM 718 O O . ALA A 1 89 ? -13.324 8.895 3.478 1.00 86.94 89 ALA A O 1
ATOM 719 N N . MET A 1 90 ? -11.431 9.385 2.383 1.00 84.88 90 MET A N 1
ATOM 720 C CA . MET A 1 90 ? -10.574 9.180 3.549 1.00 84.88 90 MET A CA 1
ATOM 721 C C . MET A 1 90 ? -10.818 10.199 4.652 1.00 84.88 90 MET A C 1
ATOM 723 O O . MET A 1 90 ? -10.857 9.830 5.824 1.00 84.88 90 MET A O 1
ATOM 727 N N . GLY A 1 91 ? -11.084 11.456 4.291 1.00 86.88 91 GLY A N 1
ATOM 728 C CA . GLY A 1 91 ? -11.530 12.464 5.252 1.00 86.88 91 GLY A CA 1
ATOM 729 C C . GLY A 1 91 ? -12.788 12.030 6.015 1.00 86.88 91 GLY A C 1
ATOM 730 O O . GLY A 1 91 ? -12.852 12.172 7.235 1.00 86.88 91 GLY A O 1
ATOM 731 N N . ILE A 1 92 ? -13.761 11.425 5.325 1.00 90.06 92 ILE A N 1
ATOM 732 C CA . ILE A 1 92 ? -14.972 10.878 5.956 1.00 90.06 92 ILE A CA 1
ATOM 733 C C . ILE A 1 92 ? -14.626 9.721 6.900 1.00 90.06 92 ILE A C 1
ATOM 735 O O . ILE A 1 92 ? -15.151 9.668 8.010 1.00 90.06 92 ILE A O 1
ATOM 739 N N . VAL A 1 93 ? -13.732 8.815 6.500 1.00 87.69 93 VAL A N 1
ATOM 740 C CA . VAL A 1 93 ? -13.310 7.684 7.344 1.00 87.69 93 VAL A CA 1
ATOM 741 C C . VAL A 1 93 ? -12.622 8.173 8.625 1.00 87.69 93 VAL A C 1
ATOM 743 O O . VAL A 1 93 ? -12.918 7.657 9.701 1.00 87.69 93 VAL A O 1
ATOM 746 N N . ILE A 1 94 ? -11.775 9.206 8.550 1.00 88.44 94 ILE A N 1
ATOM 747 C CA . ILE A 1 94 ? -11.146 9.826 9.731 1.00 88.44 94 ILE A CA 1
ATOM 748 C C . ILE A 1 94 ? -12.210 10.400 10.676 1.00 88.44 94 ILE A C 1
ATOM 750 O O . ILE A 1 94 ? -12.151 10.173 11.885 1.00 88.44 94 ILE A O 1
ATOM 754 N N . LEU A 1 95 ? -13.203 11.114 10.136 1.00 91.75 95 LEU A N 1
ATOM 755 C CA . LEU A 1 95 ? -14.301 11.672 10.930 1.00 91.75 95 LEU A CA 1
ATOM 756 C C . LEU A 1 95 ? -15.133 10.574 11.603 1.00 91.75 95 LEU A C 1
ATOM 758 O O . LEU A 1 95 ? -15.474 10.698 12.779 1.00 91.75 95 LEU A O 1
ATOM 762 N N . LEU A 1 96 ? -15.423 9.487 10.884 1.00 90.06 96 LEU A N 1
ATOM 763 C CA . LEU A 1 96 ? -16.113 8.323 11.440 1.00 90.06 96 LEU A CA 1
ATOM 764 C C . LEU A 1 96 ? -15.292 7.655 12.547 1.00 90.06 96 LEU A C 1
ATOM 766 O O . LEU A 1 96 ? -15.857 7.287 13.573 1.00 90.06 96 LEU A O 1
ATOM 770 N N . ASN A 1 97 ? -13.971 7.551 12.381 1.00 88.38 97 ASN A N 1
ATOM 771 C CA . ASN A 1 97 ? -13.088 7.014 13.414 1.00 88.38 97 ASN A CA 1
ATOM 772 C C . ASN A 1 97 ? -13.118 7.873 14.686 1.00 88.38 97 ASN A C 1
ATOM 774 O O . ASN A 1 97 ? -13.288 7.354 15.786 1.00 88.38 97 ASN A O 1
ATOM 778 N N . ALA A 1 98 ? -13.020 9.197 14.536 1.00 90.81 98 ALA A N 1
ATOM 779 C CA . ALA A 1 98 ? -13.085 10.132 15.657 1.00 90.81 98 ALA A CA 1
ATOM 780 C C . ALA A 1 98 ? -14.440 10.067 16.384 1.00 90.81 98 ALA A C 1
ATOM 782 O O . ALA A 1 98 ? -14.486 10.062 17.616 1.00 90.81 98 ALA A O 1
ATOM 783 N N . ALA A 1 99 ? -15.541 9.958 15.633 1.00 93.19 99 ALA A N 1
ATOM 784 C CA . ALA A 1 99 ? -16.871 9.760 16.201 1.00 93.19 99 ALA A CA 1
ATOM 785 C C . ALA A 1 99 ? -16.980 8.425 16.959 1.00 93.19 99 ALA A C 1
ATOM 787 O O . ALA A 1 99 ? -17.550 8.391 18.049 1.00 93.19 99 ALA A O 1
ATOM 788 N N . ASN A 1 100 ? -16.400 7.345 16.421 1.00 91.88 100 ASN A N 1
ATOM 789 C CA . ASN A 1 100 ? -16.377 6.037 17.074 1.00 91.88 100 ASN A CA 1
ATOM 790 C C . ASN A 1 100 ? -15.603 6.079 18.399 1.00 91.88 100 ASN A C 1
ATOM 792 O O . ASN A 1 100 ? -16.095 5.567 19.396 1.00 91.88 100 ASN A O 1
ATOM 796 N N . ILE A 1 101 ? -14.452 6.759 18.451 1.00 91.88 101 ILE A N 1
ATOM 797 C CA . ILE A 1 101 ? -13.686 6.946 19.696 1.00 91.88 101 ILE A CA 1
ATOM 798 C C . ILE A 1 101 ? -14.529 7.676 20.750 1.00 91.88 101 ILE A C 1
ATOM 800 O O . ILE A 1 101 ? -14.621 7.220 21.888 1.00 91.88 101 ILE A O 1
ATOM 804 N N . GLY A 1 102 ? -15.190 8.778 20.375 1.00 93.56 102 GLY A N 1
ATOM 805 C CA . GLY A 1 102 ? -16.068 9.512 21.292 1.00 93.56 102 GLY A CA 1
ATOM 806 C C . GLY A 1 102 ? -17.221 8.651 21.818 1.00 93.56 102 GLY A C 1
ATOM 807 O O . GLY A 1 102 ? -17.535 8.680 23.006 1.00 93.56 102 GLY A O 1
ATOM 808 N N . TRP A 1 103 ? -17.805 7.832 20.944 1.00 93.88 103 TRP A N 1
ATOM 809 C CA . TRP A 1 103 ? -18.852 6.881 21.305 1.00 93.88 103 TRP A CA 1
ATOM 810 C C . TRP A 1 103 ? -18.354 5.788 22.263 1.00 93.88 103 TRP A C 1
ATOM 812 O O . TRP A 1 103 ? -19.058 5.427 23.208 1.00 93.88 103 TRP A O 1
ATOM 822 N N . THR A 1 104 ? -17.150 5.253 22.043 1.00 92.81 104 THR A N 1
ATOM 823 C CA . THR A 1 104 ? -16.529 4.261 22.933 1.00 92.81 104 THR A CA 1
ATOM 824 C C . THR A 1 104 ? -16.341 4.828 24.334 1.00 92.81 104 THR A C 1
ATOM 826 O O . THR A 1 104 ? -16.764 4.188 25.294 1.00 92.81 104 THR A O 1
ATOM 829 N N . ILE A 1 105 ? -15.793 6.045 24.442 1.00 94.12 105 ILE A N 1
ATOM 830 C CA . ILE A 1 105 ? -15.569 6.728 25.725 1.00 94.12 105 ILE A CA 1
ATOM 831 C C . ILE A 1 105 ? -16.895 6.924 26.471 1.00 94.12 105 ILE A C 1
ATOM 833 O O . ILE A 1 105 ? -16.984 6.626 27.660 1.00 94.12 105 ILE A O 1
ATOM 837 N N . ASP A 1 106 ? -17.952 7.374 25.785 1.00 94.50 106 ASP A N 1
ATOM 838 C CA . ASP A 1 106 ? -19.273 7.537 26.404 1.00 94.50 106 ASP A CA 1
ATOM 839 C C . ASP A 1 106 ? -19.835 6.206 26.932 1.00 94.50 106 ASP A C 1
ATOM 841 O O . ASP A 1 106 ? -20.352 6.140 28.049 1.00 94.50 106 ASP A O 1
ATOM 845 N N . ARG A 1 107 ? -19.706 5.113 26.168 1.00 92.38 107 ARG A N 1
ATOM 846 C CA . ARG A 1 107 ? -20.167 3.786 26.615 1.00 92.38 107 ARG A CA 1
ATOM 847 C C . ARG A 1 107 ? -19.361 3.257 27.791 1.00 92.38 107 ARG A C 1
ATOM 849 O O . ARG A 1 107 ? -19.964 2.687 28.700 1.00 92.38 107 ARG A O 1
ATOM 856 N N . GLU A 1 108 ? -18.052 3.472 27.788 1.00 92.19 108 GLU A N 1
ATOM 857 C CA . GLU A 1 108 ? -17.159 3.087 28.879 1.00 92.19 108 GLU A CA 1
ATOM 858 C C . GLU A 1 108 ? -17.518 3.826 30.176 1.00 92.19 108 GLU A C 1
ATOM 860 O O . GLU A 1 108 ? -17.680 3.194 31.220 1.00 92.19 108 GLU A O 1
ATOM 865 N N . LEU A 1 109 ? -17.787 5.136 30.099 1.00 94.50 109 LEU A N 1
ATOM 866 C CA . LEU A 1 109 ? -18.244 5.942 31.239 1.00 94.50 109 LEU A CA 1
ATOM 867 C C . LEU A 1 109 ? -19.586 5.467 31.814 1.00 94.50 109 LEU A C 1
ATOM 869 O O . LEU A 1 109 ? -19.805 5.538 33.022 1.00 94.50 109 LEU A O 1
ATOM 873 N N . HIS A 1 110 ? -20.481 4.957 30.966 1.00 94.94 110 HIS A N 1
ATOM 874 C CA . HIS A 1 110 ? -21.774 4.410 31.383 1.00 94.94 110 HIS A CA 1
ATOM 875 C C . HIS A 1 110 ? -21.730 2.912 31.737 1.00 94.94 110 HIS A C 1
ATOM 877 O O . HIS A 1 110 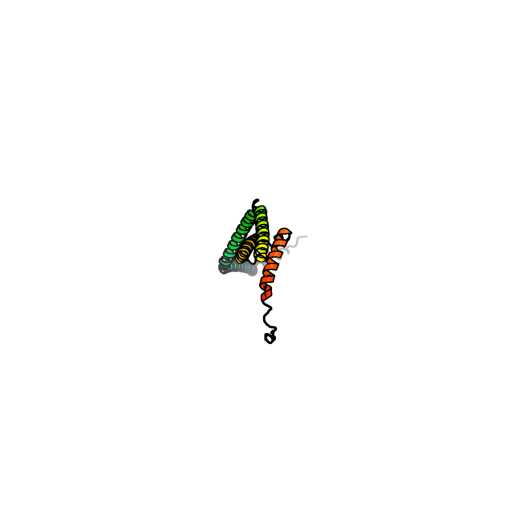? -22.786 2.317 31.966 1.00 94.94 110 HIS A O 1
ATOM 883 N N . GLY A 1 111 ? -20.549 2.281 31.752 1.00 91.88 111 GLY A N 1
ATOM 884 C CA . GLY A 1 111 ? -20.389 0.852 32.042 1.00 91.88 111 GLY A CA 1
ATOM 885 C C . GLY A 1 111 ? -21.086 -0.071 31.034 1.00 91.88 111 GLY A C 1
ATOM 886 O O . GLY A 1 111 ? -21.479 -1.185 31.378 1.00 91.88 111 GLY A O 1
ATOM 887 N N . LYS A 1 112 ? -21.302 0.396 29.799 1.00 92.94 112 LYS A N 1
ATOM 888 C CA . LYS A 1 112 ? -21.907 -0.387 28.715 1.00 92.94 112 LYS A CA 1
ATOM 889 C C . LYS A 1 112 ? -20.828 -1.163 27.966 1.00 92.94 112 LYS A C 1
ATOM 891 O O . LYS A 1 112 ? -19.711 -0.689 27.808 1.00 92.94 112 LYS A O 1
ATOM 896 N N . ASP A 1 113 ? -21.208 -2.313 27.414 1.00 90.56 113 ASP A N 1
ATOM 897 C CA . ASP A 1 113 ? -20.326 -3.142 26.583 1.00 90.56 113 ASP A CA 1
ATOM 898 C C . ASP A 1 113 ? -19.713 -2.336 25.419 1.00 90.56 113 ASP A C 1
ATOM 900 O O . ASP A 1 113 ? -20.432 -1.609 24.732 1.00 90.56 113 ASP A O 1
ATOM 904 N N . THR A 1 114 ? -18.407 -2.453 25.192 1.00 91.31 114 THR A N 1
ATOM 905 C CA . THR A 1 114 ? -17.648 -1.750 24.143 1.00 91.31 114 THR A CA 1
ATOM 906 C C . THR A 1 114 ? -17.315 -2.646 22.941 1.00 91.31 114 THR A C 1
ATOM 908 O O . THR A 1 114 ? -16.745 -2.168 21.960 1.00 91.31 114 THR A O 1
ATOM 911 N N . SER A 1 115 ? -17.737 -3.918 22.947 1.00 89.12 115 SER A N 1
ATOM 912 C CA . SER A 1 115 ? -17.419 -4.908 21.902 1.00 89.12 115 SER A CA 1
ATOM 913 C C . SER A 1 115 ? -17.771 -4.447 20.477 1.00 89.12 115 SER A C 1
ATOM 915 O O . SER A 1 115 ? -16.978 -4.592 19.540 1.00 89.12 115 SE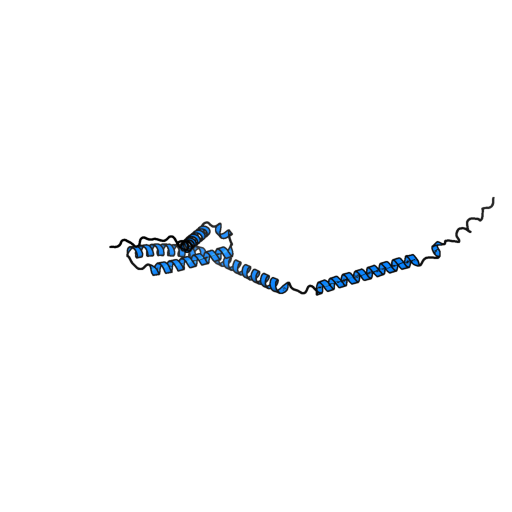R A O 1
ATOM 917 N N . THR A 1 116 ? -18.937 -3.815 20.299 1.00 88.00 116 THR A N 1
ATOM 918 C CA . THR A 1 116 ? -19.362 -3.300 18.985 1.00 88.00 116 THR A CA 1
ATOM 919 C C . THR A 1 116 ? -18.434 -2.199 18.477 1.00 88.00 116 THR A C 1
ATOM 921 O O . THR A 1 116 ? -18.121 -2.156 17.290 1.00 88.00 116 THR A O 1
ATOM 924 N N . ALA A 1 117 ? -17.978 -1.321 19.370 1.00 87.19 117 ALA A N 1
ATOM 925 C CA . ALA A 1 117 ? -17.140 -0.189 19.001 1.00 87.19 117 ALA A CA 1
ATOM 926 C C . ALA A 1 117 ? -15.729 -0.642 18.595 1.00 87.19 117 ALA A C 1
ATOM 928 O O . ALA A 1 117 ? -15.193 -0.144 17.607 1.00 87.19 117 ALA A O 1
ATOM 929 N N . SER A 1 118 ? -15.198 -1.668 19.271 1.00 86.06 118 SER A N 1
ATOM 930 C CA . SER A 1 118 ? -13.940 -2.327 18.896 1.00 86.06 118 SER A CA 1
ATOM 931 C C . SER A 1 118 ? -14.023 -3.002 17.519 1.00 86.06 118 SER A C 1
ATOM 933 O O . SER A 1 118 ? -13.098 -2.908 16.714 1.00 86.06 118 SER A O 1
ATOM 935 N N . THR A 1 119 ? -15.163 -3.619 17.187 1.00 89.69 119 THR A N 1
ATOM 936 C CA . THR A 1 119 ? -15.369 -4.212 15.852 1.00 89.69 119 THR A CA 1
ATOM 937 C C . THR A 1 119 ? -15.365 -3.143 14.756 1.00 89.69 119 THR A C 1
ATOM 939 O O . THR A 1 119 ? -14.745 -3.326 13.710 1.00 89.69 119 THR A O 1
ATOM 942 N N . ILE A 1 120 ? -16.035 -2.011 14.994 1.00 89.75 120 ILE A N 1
ATOM 943 C CA . ILE A 1 120 ? -16.068 -0.881 14.052 1.00 89.75 120 ILE A CA 1
ATOM 944 C C . ILE A 1 120 ? -14.666 -0.296 13.866 1.00 89.75 120 ILE A C 1
ATOM 946 O O . ILE A 1 120 ? -14.252 -0.049 12.734 1.00 89.75 120 ILE A O 1
ATOM 950 N N . GLU A 1 121 ? -13.920 -0.127 14.955 1.00 87.31 121 GLU A N 1
ATOM 951 C CA . GLU A 1 121 ? -12.537 0.344 14.926 1.00 87.31 121 GLU A CA 1
ATOM 952 C C . GLU A 1 121 ? -11.646 -0.574 14.079 1.00 87.31 121 GLU A C 1
ATOM 954 O O . GLU A 1 121 ? -10.935 -0.096 13.196 1.00 87.31 121 GLU A O 1
ATOM 959 N N . ALA A 1 122 ? -11.752 -1.895 14.258 1.00 87.06 122 ALA A N 1
ATOM 960 C CA . ALA A 1 122 ? -11.009 -2.865 13.456 1.00 87.06 122 ALA A CA 1
ATOM 961 C C . ALA A 1 122 ? -11.350 -2.778 11.957 1.00 87.06 122 ALA A C 1
ATOM 963 O O . ALA A 1 122 ? -10.456 -2.857 11.110 1.00 87.06 122 ALA A O 1
ATOM 964 N N . VAL A 1 123 ? -12.626 -2.572 11.609 1.00 90.44 123 VAL A N 1
ATOM 965 C CA . VAL A 1 123 ? -13.052 -2.380 10.213 1.00 90.44 123 VAL A CA 1
ATOM 966 C C . VAL A 1 123 ? -12.449 -1.102 9.635 1.00 90.44 123 VAL A C 1
ATOM 968 O O . VAL A 1 123 ? -11.856 -1.148 8.558 1.00 90.44 123 VAL A O 1
ATOM 971 N N . ILE A 1 124 ? -12.541 0.020 10.350 1.00 88.19 124 ILE A N 1
ATOM 972 C CA . ILE A 1 124 ? -11.972 1.300 9.916 1.00 88.19 124 ILE A CA 1
ATOM 973 C C . ILE A 1 124 ? -10.457 1.173 9.710 1.00 88.19 124 ILE A C 1
ATOM 975 O O . ILE A 1 124 ? -9.941 1.549 8.656 1.00 88.19 124 ILE A O 1
ATOM 979 N N . LEU A 1 125 ? -9.753 0.565 10.666 1.00 85.75 125 LEU A N 1
ATOM 980 C CA . LEU A 1 125 ? -8.313 0.332 10.582 1.00 85.75 125 LEU A CA 1
ATOM 981 C C . LEU A 1 125 ? -7.946 -0.558 9.385 1.00 85.75 125 LEU A C 1
ATOM 983 O O . LEU A 1 125 ? -6.958 -0.295 8.700 1.00 85.75 125 LEU A O 1
ATOM 987 N N . SER A 1 126 ? -8.751 -1.584 9.087 1.00 88.19 126 SER A N 1
ATOM 988 C CA . SER A 1 126 ? -8.519 -2.463 7.933 1.00 88.19 126 SER A CA 1
ATOM 989 C C . SER A 1 126 ? -8.616 -1.720 6.596 1.00 88.19 126 SER A C 1
ATOM 991 O O . SER A 1 126 ? -7.839 -1.997 5.681 1.00 88.19 126 SER A O 1
ATOM 993 N N . VAL A 1 127 ? -9.512 -0.731 6.497 1.00 88.81 127 VAL A N 1
ATOM 994 C CA . VAL A 1 127 ? -9.653 0.121 5.308 1.00 88.81 127 VAL A CA 1
ATOM 995 C C . VAL A 1 127 ? -8.421 1.012 5.139 1.00 88.81 127 VAL A C 1
ATOM 997 O O . VAL A 1 127 ? -7.853 1.040 4.046 1.00 88.81 127 VAL A O 1
ATOM 1000 N N . PHE A 1 128 ? -7.950 1.657 6.213 1.00 85.88 128 PHE A N 1
ATOM 1001 C CA . PHE A 1 128 ? -6.697 2.430 6.197 1.00 85.88 128 PHE A CA 1
ATOM 1002 C C . PHE A 1 128 ? -5.490 1.568 5.820 1.00 85.88 128 PHE A C 1
ATOM 1004 O O . PHE A 1 128 ? -4.650 1.969 5.016 1.00 85.88 128 PHE A O 1
ATOM 1011 N N . MET A 1 129 ? -5.409 0.351 6.358 1.00 87.38 129 MET A N 1
ATOM 1012 C CA . MET A 1 129 ? -4.334 -0.578 6.027 1.00 87.38 129 MET A CA 1
ATOM 1013 C C . MET A 1 129 ? -4.362 -0.961 4.543 1.00 87.38 129 MET A C 1
ATOM 1015 O O . MET A 1 129 ? -3.322 -0.935 3.882 1.00 87.38 129 MET A O 1
ATOM 1019 N N . ALA A 1 130 ? -5.538 -1.281 3.996 1.00 88.50 130 ALA A N 1
ATOM 1020 C CA . ALA A 1 130 ? -5.691 -1.626 2.586 1.00 88.50 130 ALA A CA 1
ATOM 1021 C C . ALA A 1 130 ? -5.303 -0.461 1.659 1.00 88.50 130 ALA A C 1
ATOM 1023 O O . ALA A 1 130 ? -4.599 -0.665 0.667 1.00 88.50 130 ALA A O 1
ATOM 1024 N N . GLU A 1 131 ? -5.706 0.763 1.998 1.00 87.69 131 GLU A N 1
ATOM 1025 C CA . GLU A 1 131 ? -5.284 1.971 1.292 1.00 87.69 131 GLU A CA 1
ATOM 1026 C C . GLU A 1 131 ? -3.765 2.158 1.341 1.00 87.69 131 GLU A C 1
ATOM 1028 O O . GLU A 1 131 ? -3.140 2.388 0.300 1.00 87.69 131 GLU A O 1
ATOM 1033 N N . LEU A 1 132 ? -3.162 2.068 2.529 1.00 85.88 132 LEU A N 1
ATOM 1034 C CA . LEU A 1 132 ? -1.729 2.287 2.696 1.00 85.88 132 LEU A CA 1
ATOM 1035 C C . LEU A 1 132 ? -0.928 1.267 1.879 1.00 85.88 132 LEU A C 1
ATOM 1037 O O . LEU A 1 132 ? 0.031 1.634 1.199 1.00 85.88 132 LEU A O 1
ATOM 1041 N N . VAL A 1 133 ? -1.359 0.002 1.874 1.00 88.69 133 VAL A N 1
ATOM 1042 C CA . VAL A 1 133 ? -0.777 -1.052 1.031 1.00 88.69 133 VAL A CA 1
ATOM 1043 C C . VAL A 1 133 ? -0.926 -0.711 -0.451 1.00 88.69 133 VAL A C 1
ATOM 1045 O O . VAL A 1 133 ? 0.032 -0.866 -1.213 1.00 88.69 133 VAL A O 1
ATOM 1048 N N . LEU A 1 134 ? -2.086 -0.203 -0.877 1.00 87.12 134 LEU A N 1
ATOM 1049 C CA . LEU A 1 134 ? -2.310 0.202 -2.264 1.00 87.12 134 LEU A CA 1
ATOM 1050 C C . LEU A 1 134 ? -1.396 1.371 -2.674 1.00 87.12 134 LEU A C 1
ATOM 1052 O O . LEU A 1 134 ? -0.798 1.327 -3.754 1.00 87.12 134 LEU A O 1
ATOM 1056 N N . ARG A 1 135 ? -1.222 2.377 -1.806 1.00 85.06 135 ARG A N 1
ATOM 1057 C CA . ARG A 1 135 ? -0.275 3.491 -2.005 1.00 85.06 135 ARG A CA 1
ATOM 1058 C C . ARG A 1 135 ? 1.165 3.005 -2.074 1.00 85.06 135 ARG A C 1
ATOM 1060 O O . ARG A 1 135 ? 1.888 3.364 -3.005 1.00 85.06 135 ARG A O 1
ATOM 1067 N N . PHE A 1 136 ? 1.564 2.138 -1.149 1.00 86.88 136 PHE A N 1
ATOM 1068 C CA . PHE A 1 136 ? 2.899 1.550 -1.137 1.00 86.88 136 PHE A CA 1
ATOM 1069 C C . PHE A 1 136 ? 3.156 0.728 -2.406 1.00 86.88 136 PHE A C 1
ATOM 1071 O O . PHE A 1 136 ? 4.227 0.806 -3.002 1.00 86.88 136 PHE A O 1
ATOM 1078 N N . TYR A 1 137 ? 2.154 0.002 -2.903 1.00 86.25 137 TYR A N 1
ATOM 1079 C CA . TYR A 1 137 ? 2.257 -0.739 -4.158 1.00 86.25 137 TYR A CA 1
ATOM 1080 C C . TYR A 1 137 ? 2.382 0.184 -5.385 1.00 86.25 137 TYR A C 1
ATOM 1082 O O . TYR A 1 137 ? 3.168 -0.070 -6.307 1.00 86.25 137 TYR A O 1
ATOM 1090 N N . ALA A 1 138 ? 1.631 1.285 -5.410 1.00 85.94 138 ALA A N 1
ATOM 1091 C CA . ALA A 1 138 ? 1.645 2.247 -6.506 1.00 85.94 138 ALA A CA 1
ATOM 1092 C C . ALA A 1 138 ? 2.960 3.052 -6.568 1.00 85.94 138 ALA A C 1
ATOM 1094 O O . ALA A 1 138 ? 3.590 3.151 -7.633 1.00 85.94 138 ALA A O 1
ATOM 1095 N N . GLU A 1 139 ? 3.403 3.597 -5.437 1.00 83.88 139 GLU A N 1
ATOM 1096 C CA . GLU A 1 139 ? 4.475 4.598 -5.346 1.00 83.88 139 GLU A CA 1
ATOM 1097 C C . GLU A 1 139 ? 5.780 4.071 -4.730 1.00 83.88 139 GLU A C 1
ATOM 1099 O O . GLU A 1 139 ? 6.841 4.661 -4.951 1.00 83.88 139 GLU A O 1
ATOM 1104 N N . GLY A 1 140 ? 5.739 2.933 -4.033 1.00 85.12 140 GLY A N 1
ATOM 1105 C CA . GLY A 1 140 ? 6.861 2.411 -3.249 1.00 85.12 140 GLY A CA 1
ATOM 1106 C C . GLY A 1 140 ? 7.182 3.311 -2.056 1.00 85.12 140 GLY A C 1
ATOM 1107 O O . GLY A 1 140 ? 6.335 4.065 -1.589 1.00 85.12 140 GLY A O 1
ATOM 1108 N N . CYS A 1 141 ? 8.444 3.323 -1.618 1.00 83.75 141 CYS A N 1
ATOM 1109 C CA . CYS A 1 141 ? 8.893 4.151 -0.490 1.00 83.75 141 CYS A CA 1
ATOM 1110 C C . CYS A 1 141 ? 8.737 5.667 -0.712 1.00 83.75 141 CYS A C 1
ATOM 1112 O O . CYS A 1 141 ? 8.841 6.432 0.241 1.00 83.75 141 CYS A O 1
ATOM 1114 N N . ARG A 1 142 ? 8.474 6.122 -1.949 1.00 83.38 142 ARG A N 1
ATOM 1115 C CA . ARG A 1 142 ? 8.201 7.542 -2.221 1.00 83.38 142 ARG A CA 1
ATOM 1116 C C . ARG A 1 142 ? 6.899 8.014 -1.572 1.00 83.38 142 ARG A C 1
ATOM 1118 O O . ARG A 1 142 ? 6.785 9.208 -1.323 1.00 83.38 142 ARG A O 1
ATOM 1125 N N . CYS A 1 143 ? 5.966 7.110 -1.249 1.00 80.19 143 CYS A N 1
ATOM 1126 C CA . CYS A 1 143 ? 4.717 7.481 -0.583 1.00 80.19 143 CYS A CA 1
ATOM 1127 C C . CYS A 1 143 ? 4.952 8.087 0.809 1.00 80.19 143 CYS A C 1
ATOM 1129 O O . CYS A 1 143 ? 4.159 8.919 1.241 1.00 80.19 143 CYS A O 1
ATOM 1131 N N . LEU A 1 144 ? 6.051 7.716 1.481 1.00 81.81 144 LEU A N 1
ATOM 1132 C CA . LEU A 1 144 ? 6.415 8.186 2.823 1.00 81.81 144 LEU A CA 1
ATOM 1133 C C . LEU A 1 144 ? 6.949 9.627 2.841 1.00 81.81 144 LEU A C 1
ATOM 1135 O O . LEU A 1 144 ? 7.124 10.194 3.912 1.00 81.81 144 LEU A O 1
ATOM 1139 N N . TRP A 1 145 ? 7.200 10.242 1.679 1.00 85.44 145 TRP A N 1
ATOM 1140 C CA . TRP A 1 145 ? 7.531 11.671 1.622 1.00 85.44 145 TRP A CA 1
ATOM 1141 C C . TRP A 1 145 ? 6.320 12.574 1.868 1.00 85.44 145 TRP A C 1
ATOM 1143 O O . TRP A 1 145 ? 6.494 13.742 2.211 1.00 85.44 145 TRP A O 1
ATOM 1153 N N . SER A 1 146 ? 5.103 12.054 1.697 1.00 83.56 146 SER A N 1
ATOM 1154 C CA . SER A 1 146 ? 3.894 12.773 2.085 1.00 83.56 146 SER A CA 1
ATOM 1155 C C . SER A 1 146 ? 3.715 12.681 3.597 1.00 83.56 146 SER A C 1
ATOM 1157 O O . SER A 1 146 ? 3.606 11.581 4.137 1.00 83.56 146 SER A O 1
ATOM 1159 N N . VAL A 1 147 ? 3.645 13.834 4.267 1.00 82.12 147 VAL A N 1
ATOM 1160 C CA . VAL A 1 147 ? 3.440 13.937 5.725 1.00 82.12 147 VAL A CA 1
ATOM 1161 C C . VAL A 1 147 ? 2.201 13.153 6.168 1.00 82.12 147 VAL A C 1
ATOM 1163 O O . VAL A 1 147 ? 2.238 12.463 7.181 1.00 82.12 147 VAL A O 1
ATOM 1166 N N . TRP A 1 148 ? 1.134 13.199 5.369 1.00 80.56 148 TRP A N 1
ATOM 1167 C CA . TRP A 1 148 ? -0.121 12.506 5.655 1.00 80.56 148 TRP A CA 1
ATOM 1168 C C . TRP A 1 148 ? 0.021 10.982 5.588 1.00 80.56 148 TRP A C 1
ATOM 1170 O O . TRP A 1 148 ? -0.361 10.284 6.518 1.00 80.56 148 TRP A O 1
ATOM 1180 N N . ASN A 1 149 ? 0.680 10.456 4.554 1.00 80.88 149 ASN A N 1
ATOM 1181 C CA . ASN A 1 149 ? 0.910 9.011 4.442 1.00 80.88 149 ASN A CA 1
ATOM 1182 C C . ASN A 1 149 ? 1.914 8.499 5.489 1.00 80.88 149 ASN A C 1
ATOM 1184 O O . ASN A 1 149 ? 1.828 7.354 5.930 1.00 80.88 149 ASN A O 1
ATOM 1188 N N . ALA A 1 150 ? 2.899 9.325 5.8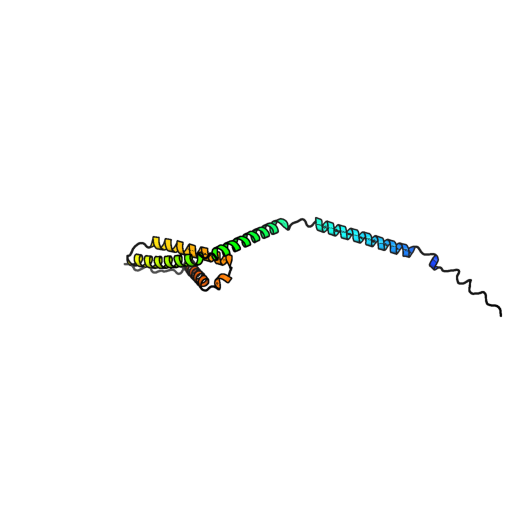59 1.00 84.25 150 ALA A N 1
ATOM 1189 C CA . ALA A 1 150 ? 3.857 8.999 6.911 1.00 84.25 150 ALA A CA 1
ATOM 1190 C C . ALA A 1 150 ? 3.169 8.897 8.280 1.00 84.25 150 ALA A C 1
ATOM 1192 O O . ALA A 1 150 ? 3.509 8.017 9.071 1.00 84.25 150 ALA A O 1
ATOM 1193 N N . PHE A 1 151 ? 2.175 9.753 8.532 1.00 83.69 151 PHE A N 1
ATOM 1194 C CA . PHE A 1 151 ? 1.334 9.679 9.720 1.00 83.69 151 PHE A CA 1
ATOM 1195 C C . PHE A 1 151 ? 0.533 8.369 9.773 1.00 83.69 151 PHE A C 1
ATOM 1197 O O . PHE A 1 151 ? 0.595 7.669 10.783 1.00 83.69 151 PHE A O 1
ATOM 1204 N N . ASP A 1 152 ? -0.118 7.970 8.677 1.00 82.94 152 ASP A N 1
ATOM 1205 C CA . ASP A 1 152 ? -0.858 6.698 8.613 1.00 82.94 152 ASP A CA 1
ATOM 1206 C C . ASP A 1 152 ? 0.057 5.481 8.833 1.00 82.94 152 ASP A C 1
ATOM 1208 O O . ASP A 1 152 ? -0.277 4.555 9.576 1.00 82.94 152 ASP A O 1
ATOM 1212 N N . PHE A 1 153 ? 1.255 5.495 8.234 1.00 85.88 153 PHE A N 1
ATOM 1213 C CA . PHE A 1 153 ? 2.263 4.454 8.451 1.00 85.88 153 PHE A CA 1
ATOM 1214 C C . PHE A 1 153 ? 2.696 4.379 9.920 1.00 85.88 1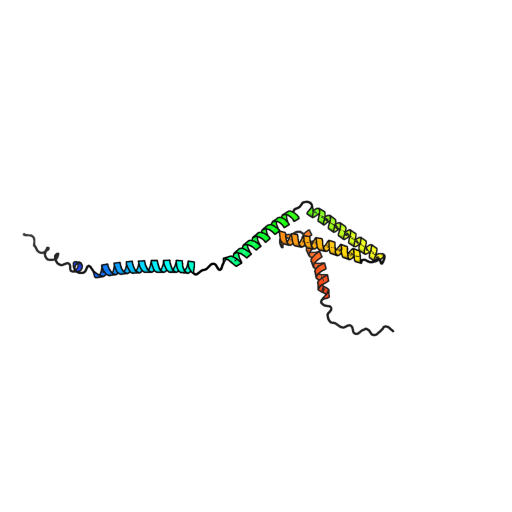53 PHE A C 1
ATOM 1216 O O . PHE A 1 153 ? 2.816 3.285 10.472 1.00 85.88 153 PHE A O 1
ATOM 1223 N N . MET A 1 154 ? 2.888 5.530 10.571 1.00 88.62 154 MET A N 1
ATOM 1224 C CA . MET A 1 154 ? 3.224 5.594 11.991 1.00 88.62 154 MET A CA 1
ATOM 1225 C C . MET A 1 154 ? 2.104 4.998 12.851 1.00 88.62 154 MET A C 1
ATOM 1227 O O . MET A 1 154 ? 2.399 4.169 13.710 1.00 88.62 154 MET A O 1
ATOM 1231 N N . LEU A 1 155 ? 0.839 5.347 12.595 1.00 84.25 155 LEU A N 1
ATOM 1232 C CA . LEU A 1 155 ? -0.308 4.798 13.325 1.00 84.25 155 LEU A CA 1
ATOM 1233 C C . LEU A 1 155 ? -0.371 3.273 13.217 1.00 84.25 155 LEU A C 1
ATOM 1235 O O . LEU A 1 155 ? -0.407 2.586 14.235 1.00 84.25 155 LEU A O 1
ATOM 1239 N N . ILE A 1 156 ? -0.293 2.737 11.997 1.00 84.25 156 ILE A N 1
ATOM 1240 C CA . ILE A 1 156 ? -0.322 1.287 11.771 1.00 84.25 156 ILE A CA 1
ATOM 1241 C C . ILE A 1 156 ? 0.889 0.604 12.418 1.00 84.25 156 ILE A C 1
ATOM 1243 O O . ILE A 1 156 ? 0.740 -0.460 13.017 1.00 84.25 156 ILE A O 1
ATOM 1247 N N . SER A 1 157 ? 2.078 1.212 12.348 1.00 85.56 157 SER A N 1
ATOM 1248 C CA . SER A 1 157 ? 3.276 0.669 12.996 1.00 85.56 157 SER A CA 1
ATOM 1249 C C . SER A 1 157 ? 3.173 0.660 14.521 1.00 85.56 157 SER A C 1
ATOM 1251 O O . SER A 1 157 ? 3.618 -0.299 15.136 1.00 85.56 157 SER A O 1
ATOM 1253 N N . MET A 1 158 ? 2.548 1.672 15.129 1.00 86.88 158 MET A N 1
ATOM 1254 C CA . MET A 1 158 ? 2.324 1.755 16.574 1.00 86.88 158 MET A CA 1
ATOM 1255 C C . MET A 1 158 ? 1.331 0.691 17.029 1.00 86.88 158 MET A C 1
ATOM 1257 O O . MET A 1 158 ? 1.623 -0.058 17.957 1.00 86.88 158 MET A O 1
ATOM 1261 N N . THR A 1 159 ? 0.199 0.560 16.333 1.00 82.75 159 THR A N 1
ATOM 1262 C CA . THR A 1 159 ? -0.790 -0.487 16.616 1.00 82.75 159 THR A CA 1
ATOM 1263 C C . THR A 1 159 ? -0.196 -1.883 16.419 1.00 82.75 159 THR A C 1
ATOM 1265 O O . THR A 1 159 ? -0.366 -2.754 17.268 1.00 82.75 159 THR A O 1
ATOM 1268 N N . GLY A 1 160 ? 0.549 -2.096 15.331 1.00 80.94 160 GLY A N 1
ATOM 1269 C CA . GLY A 1 160 ? 1.228 -3.361 15.058 1.00 80.94 160 GLY A CA 1
ATOM 1270 C C . GLY A 1 160 ? 2.310 -3.684 16.088 1.00 80.94 160 GLY A C 1
ATOM 1271 O O . GLY A 1 160 ? 2.364 -4.809 16.568 1.00 80.94 160 GLY A O 1
ATOM 1272 N N . LEU A 1 161 ? 3.133 -2.706 16.477 1.00 83.00 161 LEU A N 1
ATOM 1273 C CA . LEU A 1 161 ? 4.162 -2.865 17.507 1.00 83.00 161 LEU A CA 1
ATOM 1274 C C . LEU A 1 161 ? 3.543 -3.176 18.871 1.00 83.00 161 LEU A C 1
ATOM 1276 O O . LEU A 1 161 ? 4.024 -4.065 19.564 1.00 83.00 161 LEU A O 1
ATOM 1280 N N . MET A 1 162 ? 2.457 -2.496 19.236 1.00 83.19 162 MET A N 1
ATOM 1281 C CA . MET A 1 162 ? 1.731 -2.756 20.478 1.00 83.19 162 MET A CA 1
ATOM 1282 C C . MET A 1 162 ? 1.099 -4.153 20.505 1.00 83.19 162 MET A C 1
ATOM 1284 O O . MET A 1 162 ? 1.027 -4.758 21.568 1.00 83.19 162 MET A O 1
ATOM 1288 N N . LEU A 1 163 ? 0.707 -4.695 19.349 1.00 79.00 163 LEU A N 1
ATOM 1289 C CA . LEU A 1 163 ? 0.265 -6.085 19.211 1.00 79.00 163 LEU A CA 1
ATOM 1290 C C . LEU A 1 163 ? 1.425 -7.096 19.268 1.00 79.00 163 LEU A C 1
ATOM 1292 O O . LEU A 1 163 ? 1.203 -8.256 19.600 1.00 79.00 163 LEU A O 1
ATOM 1296 N N . LEU A 1 164 ? 2.648 -6.674 18.932 1.00 79.69 164 LEU A N 1
ATOM 1297 C CA . LEU A 1 164 ? 3.848 -7.521 18.879 1.00 79.69 164 LEU A CA 1
ATOM 1298 C C . LEU A 1 164 ? 4.608 -7.553 20.220 1.00 79.69 164 LEU A C 1
ATOM 1300 O O . LEU A 1 164 ? 5.250 -8.550 20.540 1.00 79.69 164 LEU A O 1
ATOM 1304 N N . LEU A 1 165 ? 4.485 -6.490 21.022 1.00 78.88 165 LEU A N 1
ATOM 1305 C CA . LEU A 1 165 ? 5.045 -6.354 22.373 1.00 78.88 165 LEU A CA 1
ATOM 1306 C C . LEU A 1 165 ? 4.548 -7.356 23.449 1.00 78.88 165 LEU A C 1
ATOM 1308 O O . LEU A 1 165 ? 5.306 -7.583 24.387 1.00 78.88 165 LEU A O 1
ATOM 1312 N N . PRO A 1 166 ? 3.382 -8.029 23.358 1.00 68.75 166 PRO A N 1
ATOM 1313 C CA . PRO A 1 166 ? 2.954 -9.041 24.333 1.00 68.75 166 PRO A CA 1
ATOM 1314 C C . PRO A 1 166 ? 3.733 -10.368 24.297 1.00 68.75 166 PRO A C 1
ATOM 1316 O O . PRO A 1 166 ? 3.353 -11.306 24.991 1.00 68.75 166 PRO A O 1
ATOM 1319 N N . LEU A 1 167 ? 4.790 -10.498 23.488 1.00 65.62 167 LEU A N 1
ATOM 1320 C CA . LEU A 1 167 ? 5.576 -11.735 23.406 1.00 65.62 167 LEU A CA 1
ATOM 1321 C C . LEU A 1 167 ? 6.740 -11.821 24.411 1.00 65.62 167 LEU A C 1
ATOM 1323 O O . LEU A 1 167 ? 7.385 -12.866 24.459 1.00 65.62 167 LEU A O 1
ATOM 1327 N N . ASP A 1 168 ? 6.976 -10.792 25.235 1.00 62.38 168 ASP A N 1
ATOM 1328 C CA . ASP A 1 168 ? 8.093 -10.763 26.201 1.00 62.38 168 ASP A CA 1
ATOM 1329 C C . ASP A 1 168 ? 7.676 -10.905 27.680 1.00 62.38 168 ASP A C 1
ATOM 1331 O O . ASP A 1 168 ? 8.464 -10.624 28.572 1.00 62.38 168 ASP A O 1
ATOM 1335 N N . ASP A 1 169 ? 6.457 -11.382 27.972 1.00 64.19 169 ASP A N 1
ATOM 1336 C CA . ASP A 1 169 ? 6.028 -11.699 29.356 1.00 64.19 169 ASP A CA 1
ATOM 1337 C C . ASP A 1 169 ? 6.207 -13.194 29.708 1.00 64.19 169 ASP A C 1
ATOM 1339 O O . ASP A 1 169 ? 5.598 -13.748 30.626 1.00 64.19 169 ASP A O 1
ATOM 1343 N N . SER A 1 170 ? 7.074 -13.883 28.959 1.00 62.34 170 SER A N 1
ATOM 1344 C CA . SER A 1 170 ? 7.459 -15.273 29.219 1.00 62.34 170 SER A CA 1
ATOM 1345 C C . SER A 1 170 ? 8.663 -15.346 30.164 1.00 62.34 170 SER A C 1
ATOM 1347 O O . SER A 1 170 ? 9.724 -15.822 29.771 1.00 62.34 170 SER A O 1
ATOM 1349 N N . GLY A 1 171 ? 8.490 -14.944 31.427 1.00 60.47 171 GLY A N 1
ATOM 1350 C CA . GLY A 1 171 ? 9.248 -15.590 32.505 1.00 60.47 171 GLY A CA 1
ATOM 1351 C C . GLY A 1 171 ? 10.037 -14.735 33.492 1.00 60.47 171 GLY A C 1
ATOM 1352 O O . GLY A 1 171 ? 11.205 -15.036 33.709 1.00 60.47 171 GLY A O 1
ATOM 1353 N N . GLU A 1 172 ? 9.390 -13.842 34.243 1.00 59.75 172 GLU A N 1
ATOM 1354 C CA . GLU A 1 172 ? 9.781 -13.646 35.649 1.00 59.75 172 GLU A CA 1
ATOM 1355 C C . GLU A 1 172 ? 8.575 -13.871 36.570 1.00 59.75 172 GLU A C 1
ATOM 1357 O O . GLU A 1 172 ? 7.568 -13.168 36.541 1.00 59.75 172 GLU A O 1
ATOM 1362 N N . GLY A 1 173 ? 8.653 -14.958 37.341 1.00 59.09 173 GLY A N 1
ATOM 1363 C CA . GLY A 1 173 ? 7.586 -15.437 38.206 1.00 59.09 173 GLY A CA 1
ATOM 1364 C C . GLY A 1 173 ? 7.215 -14.448 39.309 1.00 59.09 173 GLY A C 1
ATOM 1365 O O . GLY A 1 173 ? 8.074 -13.844 39.944 1.00 59.09 173 GLY A O 1
ATOM 1366 N N . SER A 1 174 ? 5.916 -14.365 39.596 1.00 55.44 174 SER A N 1
ATOM 1367 C CA . SER A 1 174 ? 5.387 -13.699 40.786 1.00 55.44 174 SER A CA 1
ATOM 1368 C C . SER A 1 174 ? 5.061 -14.738 41.870 1.00 55.44 174 SER A C 1
ATOM 1370 O O . SER A 1 174 ? 3.990 -15.349 41.832 1.00 55.44 174 SER A O 1
ATOM 1372 N N . PRO A 1 175 ? 5.952 -14.975 42.854 1.00 56.59 175 PRO A N 1
ATOM 1373 C CA . PRO A 1 175 ? 5.679 -15.818 44.010 1.00 56.59 175 PRO A CA 1
ATOM 1374 C C . PRO A 1 175 ? 5.000 -15.008 45.120 1.00 56.59 175 PRO A C 1
ATOM 1376 O O . PRO A 1 175 ? 5.497 -14.975 46.232 1.00 56.59 175 PRO A O 1
ATOM 1379 N N . ASN A 1 176 ? 3.889 -14.319 44.849 1.00 54.75 176 ASN A N 1
ATOM 1380 C CA . ASN A 1 176 ? 3.140 -13.613 45.900 1.00 54.75 176 ASN A CA 1
ATOM 1381 C C . ASN A 1 176 ? 1.622 -13.775 45.737 1.00 54.75 176 ASN A C 1
ATOM 1383 O O . ASN A 1 176 ? 0.851 -12.825 45.830 1.00 54.75 176 ASN A O 1
ATOM 1387 N N . THR A 1 177 ? 1.170 -15.015 45.549 1.00 53.88 177 THR A N 1
ATOM 1388 C CA . THR A 1 177 ? -0.194 -15.449 45.906 1.00 53.88 177 THR A CA 1
ATOM 1389 C C . THR A 1 177 ? -0.186 -16.004 47.334 1.00 53.88 177 THR A C 1
ATOM 1391 O O . THR A 1 177 ? -0.503 -17.159 47.586 1.00 53.88 177 THR A O 1
ATOM 1394 N N . MET A 1 178 ? 0.230 -15.188 48.304 1.00 51.31 178 MET A N 1
ATOM 1395 C CA . MET A 1 178 ? 0.157 -15.554 49.720 1.00 51.31 178 MET A CA 1
ATOM 1396 C C . MET A 1 178 ? -0.109 -14.313 50.569 1.00 51.31 178 MET A C 1
ATOM 1398 O O . MET A 1 178 ? 0.766 -13.865 51.292 1.00 51.31 178 MET A O 1
ATOM 1402 N N . LEU A 1 179 ? -1.302 -13.724 50.421 1.00 55.94 179 LEU A N 1
ATOM 1403 C CA . LEU A 1 179 ? -2.021 -12.978 51.469 1.00 55.94 179 LEU A CA 1
ATOM 1404 C C . LEU A 1 179 ? -3.355 -12.449 50.916 1.00 55.94 179 LEU A C 1
ATOM 1406 O O . LEU A 1 179 ? -3.502 -11.290 50.539 1.00 55.94 179 LEU A O 1
ATOM 1410 N N . LYS A 1 180 ? -4.347 -13.338 50.878 1.00 51.62 180 LYS A N 1
ATOM 1411 C CA . LYS A 1 180 ? -5.753 -12.982 51.090 1.00 51.62 180 LYS A CA 1
ATOM 1412 C C . LYS A 1 180 ? -6.295 -13.964 52.128 1.00 51.62 180 LYS A C 1
ATOM 1414 O O . LYS A 1 180 ? -6.692 -15.071 51.779 1.00 51.62 180 LYS A O 1
ATOM 1419 N N . VAL A 1 181 ? -6.188 -13.563 53.393 1.00 59.94 181 VAL A N 1
ATOM 1420 C CA . VAL A 1 181 ? -7.037 -14.014 54.505 1.00 59.94 181 VAL A CA 1
ATOM 1421 C C . VAL A 1 181 ? -7.935 -12.834 54.832 1.00 59.94 181 VAL A C 1
ATOM 1423 O O . VAL A 1 181 ? -7.386 -11.708 54.854 1.00 59.94 181 VAL A O 1
#

pLDDT: mean 78.53, std 11.96, range [51.31, 94.94]

Organism: Alexandrium catenella (NCBI:txid2925)

InterPro domains:
  IPR005821 Ion transport domain [PF00520] (85-168)
  IPR027359 Voltage-dependent channel domain superfamily [G3DSA:1.20.120.350] (73-179)

Sequence (181 aa):
VPPRRDSELHRMWDPAALFPSEEADRHVLRAETDRLRMTIISTERVLQSLMNPVSTTNSDISGRMANRIYRRSRVVAKTVLQAAYFEPAMGIVILLNAANIGWTIDRELHGKDTSTASTIEAVILSVFMAELVLRFYAEGCRCLWSVWNAFDFMLISMTGLMLLLPLDDSGEGSPNTMLKV

Radius of gyration: 45.89 Å; chains: 1; bounding box: 111×42×138 Å

Secondary structure (DSSP, 8-state):
-PPP--SSGGGS--GGGG--HHHHHHHHHHHHHHHHHHHHHHHHHHHHHHSS---SHHHHHHHHHHHHHHHHHHHHHHHHHT-TTHHHHHHHHHHHHHHHHHHHHHHHHTT---HHHHHHHHHHHHHHHHHHHHHHHHHGGGGGGSHHHHHHHHHHHHHHHHHHGGGS-SS----------

Foldseek 3Di:
DDDDPPPPVVVPDDVVVVDPPPVVVVVVVVVVVVVVVVVVVVVVVVVVVVVPPDPPPPVVVVVVVVVVVLVVLLVVLVVVCPPPVNVVVVVVLVVVLVVLVVVLVVCVVVVHDNVVSVVSNVVSLVVLVVNLVSLCSNPNPVLCVDPVSVVSVVVVVVVVVVVVVVPPPPDDDDPPPPDDD